Protein AF-A0A1Q3K1U2-F1 (afdb_monomer_lite)

Radius of gyration: 21.24 Å; chains: 1; bounding box: 56×26×61 Å

Foldseek 3Di:
DPDDPPDDPVNVVVVVVLVVVVVVLVCVLVVLPDDDPPPVSVCCVVQPNVLVVLVVVLNVLVVVLVVLVVVLVVCVVVVPADDVVNLVSLLVSLVSLLVSLLSVLVSVQCCCCCVVVVDDPVVCVVDPCSVVSSVCCSVPVCPPSVVVSVVSNVVSVVVVVVSVVVVVVVVVD

Secondary structure (DSSP, 8-state):
--------HHHHHHHHHHHHHHHHHHHHHHHHHS----HHHHHIIIIIHHHHHHHHHHHHHHHHHHHHHHHHHHHHHTTPPP-HHHHHHHHHHHHHHHHHHHHHHHHHHHHIIIIIS---HHHHTTSTTHHHHHHHHHHHS-HHHHHHHHHHHHHHHHHHHHHHHHHHHHH--

Structure (mmCIF, N/CA/C/O backbone):
data_AF-A0A1Q3K1U2-F1
#
_entry.id   AF-A0A1Q3K1U2-F1
#
loop_
_atom_site.group_PDB
_atom_site.id
_atom_site.type_symbol
_atom_site.label_atom_id
_atom_site.label_alt_id
_atom_site.label_comp_id
_atom_site.label_asym_id
_atom_site.label_entity_id
_atom_site.label_seq_id
_atom_site.pdbx_PDB_ins_code
_atom_site.Cartn_x
_atom_site.Cartn_y
_atom_site.Cartn_z
_atom_site.occupancy
_atom_site.B_iso_or_equiv
_atom_site.auth_seq_id
_atom_site.auth_comp_id
_atom_site.auth_asym_id
_atom_site.auth_atom_id
_atom_site.pdbx_PDB_model_num
ATOM 1 N N . MET A 1 1 ? -1.343 10.009 35.462 1.00 34.81 1 MET A N 1
ATOM 2 C CA . MET A 1 1 ? -0.315 8.940 35.444 1.00 34.81 1 MET A CA 1
ATOM 3 C C . MET A 1 1 ? 0.202 8.780 34.011 1.00 34.81 1 MET A C 1
ATOM 5 O O . MET A 1 1 ? -0.581 8.421 33.143 1.00 34.81 1 MET A O 1
ATOM 9 N N . LYS A 1 2 ? 1.463 9.137 33.711 1.00 36.28 2 LYS A N 1
ATOM 10 C CA . LYS A 1 2 ? 2.050 8.969 32.364 1.00 36.28 2 LYS A CA 1
ATOM 11 C C . LYS A 1 2 ? 2.425 7.495 32.176 1.00 36.28 2 LYS A C 1
ATOM 13 O O . LYS A 1 2 ? 3.497 7.079 32.604 1.00 36.28 2 LYS A O 1
ATOM 18 N N . THR A 1 3 ? 1.550 6.702 31.568 1.00 44.88 3 THR A N 1
ATOM 19 C CA . THR A 1 3 ? 1.885 5.349 31.108 1.00 44.88 3 THR A CA 1
ATOM 20 C C . THR A 1 3 ? 2.972 5.463 30.037 1.00 44.88 3 THR A C 1
ATOM 22 O O . THR A 1 3 ? 2.720 5.894 28.913 1.00 44.88 3 THR A O 1
ATOM 25 N N . LYS A 1 4 ? 4.225 5.155 30.406 1.00 50.88 4 LYS A N 1
ATOM 26 C CA . LYS A 1 4 ? 5.322 5.019 29.440 1.00 50.88 4 LYS A CA 1
ATOM 27 C C . LYS A 1 4 ? 4.964 3.859 28.513 1.00 50.88 4 LYS A C 1
ATOM 29 O O . LYS A 1 4 ? 4.711 2.750 28.976 1.00 50.88 4 LYS A O 1
ATOM 34 N N . LEU A 1 5 ? 4.899 4.153 27.221 1.00 49.34 5 LEU A N 1
ATOM 35 C CA . LEU A 1 5 ? 4.560 3.221 26.155 1.00 49.34 5 LEU A CA 1
ATOM 36 C C . LEU A 1 5 ? 5.639 2.121 26.118 1.00 49.34 5 LEU A C 1
ATOM 38 O O . LEU A 1 5 ? 6.720 2.335 25.579 1.00 49.34 5 LEU A O 1
ATOM 42 N N . LYS A 1 6 ? 5.393 0.978 26.772 1.00 52.03 6 LYS A N 1
ATOM 43 C CA . LYS A 1 6 ? 6.269 -0.198 26.689 1.00 52.03 6 LYS A CA 1
ATOM 44 C C . LYS A 1 6 ? 5.951 -0.914 25.379 1.00 52.03 6 LYS A C 1
ATOM 46 O O . LYS A 1 6 ? 5.002 -1.688 25.310 1.00 52.03 6 LYS A O 1
ATOM 51 N N . LEU A 1 7 ? 6.706 -0.594 24.331 1.00 57.38 7 LEU A N 1
ATOM 52 C CA . LEU A 1 7 ? 6.675 -1.358 23.085 1.00 57.38 7 LEU A CA 1
ATOM 53 C C . LEU A 1 7 ? 7.166 -2.780 23.359 1.00 57.38 7 LEU A C 1
ATOM 55 O O . LEU A 1 7 ? 8.179 -2.972 24.032 1.00 57.38 7 LEU A O 1
ATOM 59 N N . HIS A 1 8 ? 6.440 -3.769 22.844 1.00 68.75 8 HIS A N 1
ATOM 60 C CA . HIS A 1 8 ? 6.867 -5.160 22.908 1.00 68.75 8 HIS A CA 1
ATOM 61 C C . HIS A 1 8 ? 8.145 -5.335 22.060 1.00 68.75 8 HIS A C 1
ATOM 63 O O . HIS A 1 8 ? 8.235 -4.714 20.994 1.00 68.75 8 HIS A O 1
ATOM 69 N N . PRO A 1 9 ? 9.115 -6.175 22.468 1.00 67.06 9 PRO A N 1
ATOM 70 C CA . PRO A 1 9 ? 10.370 -6.377 21.734 1.00 67.06 9 PRO A CA 1
ATOM 71 C C . PRO A 1 9 ? 10.170 -6.672 20.240 1.00 67.06 9 PRO A C 1
ATOM 73 O O . PRO A 1 9 ? 10.845 -6.092 19.395 1.00 67.06 9 PRO A O 1
ATOM 76 N N . ASN A 1 10 ? 9.164 -7.484 19.904 1.00 57.41 10 ASN A N 1
ATOM 77 C CA . ASN A 1 10 ? 8.825 -7.826 18.516 1.00 57.41 10 ASN A CA 1
ATOM 78 C C . ASN A 1 10 ? 8.392 -6.606 17.687 1.00 57.41 10 ASN A C 1
ATOM 80 O O . ASN A 1 10 ? 8.715 -6.514 16.507 1.00 57.41 10 ASN A O 1
ATOM 84 N N . THR A 1 11 ? 7.688 -5.648 18.297 1.00 63.06 11 THR A N 1
ATOM 85 C CA . THR A 1 11 ? 7.270 -4.413 17.622 1.00 63.06 11 THR A CA 1
ATOM 86 C C . THR A 1 11 ? 8.465 -3.510 17.344 1.00 63.06 11 THR A C 1
ATOM 88 O O . THR A 1 11 ? 8.528 -2.902 16.282 1.00 63.06 11 THR A O 1
ATOM 91 N N . ILE A 1 12 ? 9.428 -3.452 18.270 1.00 64.69 12 ILE A N 1
ATOM 92 C CA . ILE A 1 12 ? 10.683 -2.706 18.096 1.00 64.69 12 ILE A CA 1
ATOM 93 C C . ILE A 1 12 ? 11.507 -3.330 16.968 1.00 64.69 12 ILE A C 1
ATOM 95 O O . ILE A 1 12 ? 11.994 -2.617 16.098 1.00 64.69 12 ILE A O 1
ATOM 99 N N . LEU A 1 13 ? 11.606 -4.658 16.946 1.00 58.75 13 LEU A N 1
ATOM 100 C CA . LEU A 1 13 ? 12.374 -5.391 15.945 1.00 58.75 13 LEU A CA 1
ATOM 101 C C . LEU A 1 13 ? 11.786 -5.213 14.537 1.00 58.75 13 LEU A C 1
ATOM 103 O O . LEU A 1 13 ? 12.526 -4.919 13.601 1.00 58.75 13 LEU A O 1
ATOM 107 N N . ALA A 1 14 ? 10.457 -5.271 14.401 1.00 60.53 14 ALA A N 1
ATOM 108 C CA . ALA A 1 14 ? 9.770 -4.965 13.145 1.00 60.53 14 ALA A CA 1
ATOM 109 C C . ALA A 1 14 ? 10.016 -3.515 12.683 1.00 60.53 14 ALA A C 1
ATOM 111 O O . ALA A 1 14 ? 10.274 -3.276 11.505 1.00 60.53 14 ALA A O 1
ATOM 112 N N . LEU A 1 15 ? 9.996 -2.550 13.610 1.00 63.41 15 LEU A N 1
ATOM 113 C CA . LEU A 1 15 ? 10.285 -1.139 13.324 1.00 63.41 15 LEU A CA 1
ATOM 114 C C . LEU A 1 15 ? 11.731 -0.926 12.861 1.00 63.41 15 LEU A C 1
ATOM 116 O O . LEU A 1 15 ? 11.962 -0.170 11.921 1.00 63.41 15 LEU A O 1
ATOM 120 N N . CYS A 1 16 ? 12.691 -1.614 13.482 1.00 63.06 16 CYS A N 1
ATOM 121 C CA . CYS A 1 16 ? 14.096 -1.565 13.088 1.00 63.06 16 CYS A CA 1
ATOM 122 C C . CYS A 1 16 ? 14.315 -2.155 11.691 1.00 63.06 16 CYS A C 1
ATOM 124 O O . CYS A 1 16 ? 14.970 -1.524 10.868 1.00 63.06 16 CYS A O 1
ATOM 126 N N . VAL A 1 17 ? 13.739 -3.325 11.395 1.00 63.72 17 VAL A N 1
ATOM 127 C CA . VAL A 1 17 ? 13.867 -3.965 10.073 1.00 63.72 17 VAL A CA 1
ATOM 128 C C . VAL A 1 17 ? 13.262 -3.082 8.980 1.00 63.72 17 VAL A C 1
ATOM 130 O O . VAL A 1 17 ? 13.905 -2.839 7.959 1.00 63.72 17 VAL A O 1
ATOM 133 N N . LEU A 1 18 ? 12.066 -2.533 9.217 1.00 61.41 18 LEU A N 1
ATOM 134 C CA . LEU A 1 18 ? 11.425 -1.597 8.291 1.00 61.41 18 LEU A CA 1
ATOM 135 C C . LEU A 1 18 ? 12.250 -0.316 8.113 1.00 61.41 18 LEU A C 1
ATOM 137 O O . LEU A 1 18 ? 12.414 0.148 6.989 1.00 61.41 18 LEU A O 1
ATOM 141 N N . GLY A 1 19 ? 12.809 0.231 9.196 1.00 64.69 19 GLY A N 1
ATOM 142 C CA . GLY A 1 19 ? 13.660 1.421 9.153 1.00 64.69 19 GLY A CA 1
ATOM 143 C C . GLY A 1 19 ? 14.953 1.212 8.360 1.00 64.69 19 GLY A C 1
ATOM 144 O O . GLY A 1 19 ? 15.334 2.072 7.569 1.00 64.69 19 GLY A O 1
ATOM 145 N N . VAL A 1 20 ? 15.604 0.056 8.513 1.00 66.56 20 VAL A N 1
ATOM 146 C CA . VAL A 1 20 ? 16.820 -0.290 7.758 1.00 66.56 20 VAL A CA 1
ATOM 147 C C . VAL A 1 20 ? 16.506 -0.491 6.275 1.00 66.56 20 VAL A C 1
ATOM 149 O O . VAL A 1 20 ? 17.185 0.093 5.434 1.00 66.56 20 VAL A O 1
ATOM 152 N N . ALA A 1 21 ? 15.451 -1.239 5.938 1.00 59.31 21 ALA A N 1
ATOM 153 C CA . ALA A 1 21 ? 15.029 -1.430 4.547 1.00 59.31 21 ALA A CA 1
ATOM 154 C C . ALA A 1 21 ? 14.722 -0.091 3.850 1.00 59.31 21 ALA A C 1
ATOM 156 O O . ALA A 1 21 ? 15.023 0.107 2.672 1.00 59.31 21 ALA A O 1
ATOM 157 N N . LEU A 1 22 ? 14.159 0.855 4.598 1.00 59.88 22 LEU A N 1
ATOM 158 C CA . LEU A 1 22 ? 13.850 2.191 4.117 1.00 59.88 22 LEU A CA 1
ATOM 159 C C . LEU A 1 22 ? 15.101 3.033 3.850 1.00 59.88 22 LEU A C 1
ATOM 161 O O . LEU A 1 22 ? 15.208 3.647 2.791 1.00 59.88 22 LEU A O 1
ATOM 165 N N . LEU A 1 23 ? 16.056 3.035 4.783 1.00 65.81 23 LEU A N 1
ATOM 166 C CA . LEU A 1 23 ? 17.330 3.735 4.612 1.00 65.81 23 LEU A CA 1
ATOM 167 C C . LEU A 1 23 ? 18.111 3.189 3.416 1.00 65.81 23 LEU A C 1
ATOM 169 O O . LEU A 1 23 ? 18.620 3.975 2.624 1.00 65.81 23 LEU A O 1
ATOM 173 N N . VAL A 1 24 ? 18.148 1.867 3.238 1.00 65.12 24 VAL A N 1
ATOM 174 C CA . VAL A 1 24 ? 18.807 1.231 2.086 1.00 65.12 24 VAL A CA 1
ATOM 175 C C . VAL A 1 24 ? 18.172 1.686 0.769 1.00 65.12 24 VAL A C 1
ATOM 177 O O . VAL A 1 24 ? 18.893 2.076 -0.147 1.00 65.12 24 VAL A O 1
ATOM 180 N N . ASN A 1 25 ? 16.839 1.720 0.686 1.00 65.19 25 ASN A N 1
ATOM 181 C CA . ASN A 1 25 ? 16.138 2.185 -0.514 1.00 65.19 25 ASN A CA 1
ATOM 182 C C . ASN A 1 25 ? 16.370 3.678 -0.801 1.00 65.19 25 ASN A C 1
ATOM 184 O O . ASN A 1 25 ? 16.584 4.055 -1.953 1.00 65.19 25 ASN A O 1
ATOM 188 N N . ILE A 1 26 ? 16.380 4.530 0.230 1.00 65.62 26 ILE A N 1
ATOM 189 C CA . ILE A 1 26 ? 16.663 5.967 0.080 1.00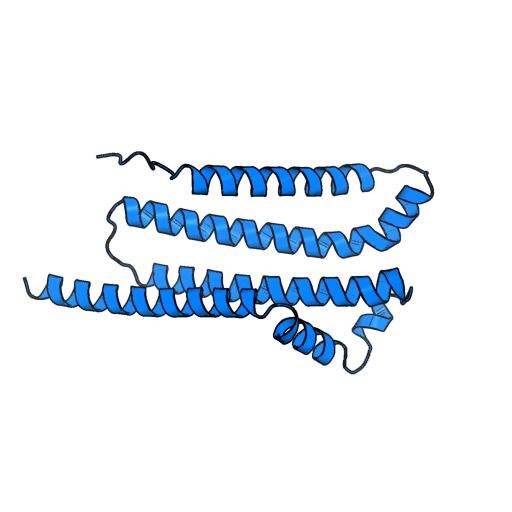 65.62 26 ILE A CA 1
ATOM 190 C C . ILE A 1 26 ? 18.107 6.192 -0.374 1.00 65.62 26 ILE A C 1
ATOM 192 O O . ILE A 1 26 ? 18.341 6.962 -1.303 1.00 65.62 26 ILE A O 1
ATOM 196 N N . VAL A 1 27 ? 19.076 5.509 0.239 1.00 64.19 27 VAL A N 1
ATOM 197 C CA . VAL A 1 27 ? 20.494 5.619 -0.130 1.00 64.19 27 VAL A CA 1
ATOM 198 C C . VAL A 1 27 ? 20.714 5.137 -1.561 1.00 64.19 27 VAL A C 1
ATOM 200 O O . VAL A 1 27 ? 21.345 5.847 -2.337 1.00 64.19 27 VAL A O 1
ATOM 203 N N . ALA A 1 28 ? 20.140 3.995 -1.950 1.00 61.50 28 ALA A N 1
ATOM 204 C CA . ALA A 1 28 ? 20.227 3.494 -3.321 1.00 61.50 28 ALA A CA 1
ATOM 205 C C . ALA A 1 28 ? 19.646 4.493 -4.333 1.00 61.50 28 ALA A C 1
ATOM 207 O O . ALA A 1 28 ? 20.245 4.763 -5.372 1.00 61.50 28 ALA A O 1
ATOM 208 N N . ALA A 1 29 ? 18.502 5.097 -4.020 1.00 62.12 29 ALA A N 1
ATOM 209 C CA . ALA A 1 29 ? 17.899 6.101 -4.878 1.00 62.12 29 ALA A CA 1
ATOM 210 C C . ALA A 1 29 ? 18.734 7.387 -4.979 1.00 62.12 29 ALA A C 1
ATOM 212 O O . ALA A 1 29 ? 18.909 7.891 -6.084 1.00 62.12 29 ALA A O 1
ATOM 213 N N . ILE A 1 30 ? 19.277 7.897 -3.866 1.00 62.62 30 ILE A N 1
ATOM 214 C CA . ILE A 1 30 ? 20.105 9.112 -3.852 1.00 62.62 30 ILE A CA 1
ATOM 215 C C . ILE A 1 30 ? 21.411 8.877 -4.615 1.00 62.62 30 ILE A C 1
ATOM 217 O O . ILE A 1 30 ? 21.706 9.632 -5.541 1.00 62.62 30 ILE A O 1
ATOM 221 N N . VAL A 1 31 ? 22.147 7.810 -4.287 1.00 60.47 31 VAL A N 1
ATOM 222 C CA . VAL A 1 31 ? 23.445 7.475 -4.900 1.00 60.47 31 VAL A CA 1
ATOM 223 C C . VAL A 1 31 ? 23.311 7.292 -6.410 1.00 60.47 31 VAL A C 1
ATOM 225 O O . VAL A 1 31 ? 24.126 7.805 -7.175 1.00 60.47 31 VAL A O 1
ATOM 228 N N . ASN A 1 32 ? 22.239 6.642 -6.857 1.00 57.56 32 ASN A N 1
ATOM 229 C CA . ASN A 1 32 ? 22.005 6.434 -8.281 1.00 57.56 32 ASN A CA 1
ATOM 230 C C . ASN A 1 32 ? 21.331 7.638 -8.978 1.00 57.56 32 ASN A C 1
ATOM 232 O O . ASN A 1 32 ? 21.209 7.656 -10.203 1.00 57.56 32 ASN A O 1
ATOM 236 N N . SER A 1 33 ? 20.880 8.648 -8.223 1.00 53.09 33 SER A N 1
ATOM 237 C CA . SER A 1 33 ? 20.340 9.901 -8.769 1.00 53.09 33 SER A CA 1
ATOM 238 C C . SER A 1 33 ? 21.410 10.968 -8.990 1.00 53.09 33 SER A C 1
ATOM 240 O O . SER A 1 33 ? 21.174 11.876 -9.783 1.00 53.09 33 SER A O 1
ATOM 242 N N . THR A 1 34 ? 22.577 10.881 -8.347 1.00 54.72 34 THR A N 1
ATOM 243 C CA . THR A 1 34 ? 23.685 11.833 -8.530 1.00 54.72 34 THR A CA 1
ATOM 244 C C . THR A 1 34 ? 24.380 11.664 -9.888 1.00 54.72 34 THR A C 1
ATOM 246 O O . THR A 1 34 ? 24.551 10.553 -10.384 1.00 54.72 34 THR A O 1
ATOM 249 N N . SER A 1 35 ? 24.726 12.788 -10.525 1.00 50.12 35 SER A N 1
ATOM 250 C CA . SER A 1 35 ? 25.244 12.895 -11.897 1.00 50.12 35 SER A CA 1
ATOM 251 C C . SER A 1 35 ? 26.630 12.269 -12.049 1.00 50.12 35 SER A C 1
ATOM 253 O O . SER A 1 35 ? 27.650 12.936 -11.896 1.00 50.12 35 SER A O 1
ATOM 255 N N . SER A 1 36 ? 26.663 10.984 -12.359 1.00 52.06 36 SER A N 1
ATOM 256 C CA . SER A 1 36 ? 27.846 10.315 -12.883 1.00 52.06 36 SER A CA 1
ATOM 257 C C . SER A 1 36 ? 27.642 10.070 -14.377 1.00 52.06 36 SER A C 1
ATOM 259 O O . SER A 1 36 ? 26.575 9.610 -14.778 1.00 52.06 36 SER A O 1
ATOM 261 N N . GLU A 1 37 ? 28.655 10.376 -15.191 1.00 54.44 37 GLU A N 1
ATOM 262 C CA . GLU A 1 37 ? 28.678 10.121 -16.645 1.00 54.44 37 GLU A CA 1
ATOM 263 C C . GLU A 1 37 ? 28.818 8.627 -16.992 1.00 54.44 37 GLU A C 1
ATOM 265 O O . GLU A 1 37 ? 28.878 8.248 -18.160 1.00 54.44 37 GLU A O 1
ATOM 270 N N . ASN A 1 38 ? 28.866 7.756 -15.982 1.00 61.88 38 ASN A N 1
ATOM 271 C CA . ASN A 1 38 ? 28.927 6.319 -16.178 1.00 61.88 38 ASN A CA 1
ATOM 272 C C . ASN A 1 38 ? 27.648 5.825 -16.874 1.00 61.88 38 ASN A C 1
ATOM 274 O O . ASN A 1 38 ? 26.542 6.025 -16.374 1.00 61.88 38 ASN A O 1
ATOM 278 N N . THR A 1 39 ? 27.802 5.121 -17.995 1.00 59.12 39 THR A N 1
ATOM 279 C CA . THR A 1 39 ? 26.722 4.584 -18.840 1.00 59.12 39 THR A CA 1
ATOM 280 C C . THR A 1 39 ? 25.715 3.741 -18.051 1.00 59.12 39 THR A C 1
ATOM 282 O O . THR A 1 39 ? 24.519 3.765 -18.343 1.00 59.12 39 THR A O 1
ATOM 285 N N . ALA A 1 40 ? 26.168 3.049 -16.999 1.00 57.28 40 ALA A N 1
ATOM 286 C CA . ALA A 1 40 ? 25.296 2.315 -16.080 1.00 57.28 40 ALA A CA 1
ATOM 287 C C . ALA A 1 40 ? 24.356 3.235 -15.272 1.00 57.28 40 ALA A C 1
ATOM 289 O O . ALA A 1 40 ? 23.203 2.884 -15.021 1.00 57.28 40 ALA A O 1
ATOM 290 N N . ILE A 1 41 ? 24.822 4.427 -14.895 1.00 57.38 41 ILE A N 1
ATOM 291 C CA . ILE A 1 41 ? 24.071 5.416 -14.108 1.00 57.38 41 ILE A CA 1
ATOM 292 C C . ILE A 1 41 ? 23.119 6.211 -15.009 1.00 57.38 41 ILE A C 1
ATOM 294 O O . ILE A 1 41 ? 21.997 6.516 -14.602 1.00 57.38 41 ILE A O 1
ATOM 298 N N . THR A 1 42 ? 23.495 6.462 -16.264 1.00 57.19 42 THR A N 1
ATOM 299 C CA . THR A 1 42 ? 22.614 7.069 -17.273 1.00 57.19 42 THR A CA 1
ATOM 300 C C . THR A 1 42 ? 21.440 6.150 -17.626 1.00 57.19 42 THR A C 1
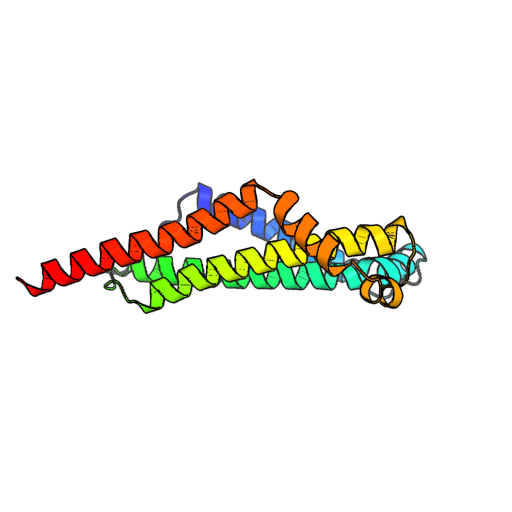ATOM 302 O O . THR A 1 42 ? 20.291 6.595 -17.593 1.00 57.19 42 THR A O 1
ATOM 305 N N . ASN A 1 43 ? 21.703 4.855 -17.849 1.00 60.66 43 ASN A N 1
ATOM 306 C CA . ASN A 1 43 ? 20.658 3.849 -18.070 1.00 60.66 43 ASN A CA 1
ATOM 307 C C . ASN A 1 43 ? 19.767 3.682 -16.831 1.00 60.66 43 ASN A C 1
ATOM 309 O O . ASN A 1 43 ? 18.546 3.668 -16.937 1.00 60.66 43 ASN A O 1
ATOM 313 N N . TYR A 1 44 ? 20.337 3.659 -15.624 1.00 60.81 44 TYR A N 1
ATOM 314 C CA . TYR A 1 44 ? 19.531 3.642 -14.402 1.00 60.81 44 TYR A CA 1
ATOM 315 C C . TYR A 1 44 ? 18.609 4.872 -14.284 1.00 60.81 44 TYR A C 1
ATOM 317 O O . TYR A 1 44 ? 17.425 4.739 -13.961 1.00 60.81 44 TYR A O 1
ATOM 325 N N . ARG A 1 45 ? 19.125 6.077 -14.568 1.00 60.75 45 ARG A N 1
ATOM 326 C CA . ARG A 1 45 ? 18.363 7.336 -14.502 1.00 60.75 45 ARG A CA 1
ATOM 327 C C . ARG A 1 45 ? 17.199 7.382 -15.493 1.00 60.75 45 ARG A C 1
ATOM 329 O O . ARG A 1 45 ? 16.155 7.927 -15.156 1.00 60.75 45 ARG A O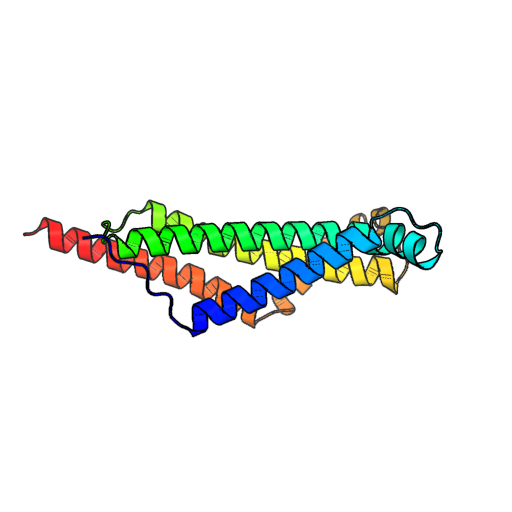 1
ATOM 336 N N . GLN A 1 46 ? 17.360 6.823 -16.689 1.00 60.94 46 GLN A N 1
ATOM 337 C CA . GLN A 1 46 ? 16.323 6.848 -17.725 1.00 60.94 46 GLN A CA 1
ATOM 338 C C . GLN A 1 46 ? 15.327 5.684 -17.600 1.00 60.94 46 GLN A C 1
ATOM 340 O O . GLN A 1 46 ? 14.140 5.859 -17.884 1.00 60.94 46 GLN A O 1
ATOM 345 N N . THR A 1 47 ? 15.770 4.515 -17.127 1.00 62.00 47 THR A N 1
ATOM 346 C CA . THR A 1 47 ? 14.947 3.294 -17.133 1.00 62.00 47 THR A CA 1
ATOM 347 C C . THR A 1 47 ? 14.370 2.932 -15.757 1.00 62.00 47 THR A C 1
ATOM 349 O O . THR A 1 47 ? 13.253 2.434 -15.658 1.00 62.00 47 THR A O 1
ATOM 352 N N . VAL A 1 48 ? 15.088 3.192 -14.662 1.00 63.62 48 VAL A N 1
ATOM 353 C CA . VAL A 1 48 ? 14.714 2.697 -13.318 1.00 63.62 48 VAL A CA 1
ATOM 354 C C . VAL A 1 48 ? 14.186 3.815 -12.416 1.00 63.62 48 VAL A C 1
ATOM 356 O O . VAL A 1 48 ? 13.260 3.610 -11.631 1.00 63.62 48 VAL A O 1
ATOM 359 N N . LEU A 1 49 ? 14.728 5.025 -12.549 1.00 64.69 49 LEU A N 1
ATOM 360 C CA . LEU A 1 49 ? 14.376 6.172 -11.708 1.00 64.69 49 LEU A CA 1
ATOM 361 C C . LEU A 1 49 ? 12.890 6.590 -11.790 1.00 64.69 49 LEU A C 1
ATOM 363 O O . LEU A 1 49 ? 12.311 6.834 -10.730 1.00 64.69 49 LEU A O 1
ATOM 367 N N . PRO A 1 50 ? 12.224 6.598 -12.966 1.00 64.31 50 PRO A N 1
ATOM 368 C CA . PRO A 1 50 ? 10.792 6.904 -13.052 1.00 64.31 50 PRO A CA 1
ATOM 369 C C . PRO A 1 50 ? 9.918 5.889 -12.301 1.00 64.31 50 PRO A C 1
ATOM 371 O O . PRO A 1 50 ? 8.922 6.257 -11.682 1.00 64.31 50 PRO A O 1
ATOM 374 N N . LEU A 1 51 ? 10.316 4.614 -12.306 1.00 64.38 51 LEU A N 1
ATOM 375 C CA . LEU A 1 51 ? 9.604 3.535 -11.618 1.00 64.38 51 LEU A CA 1
ATOM 376 C C . LEU A 1 51 ? 9.824 3.588 -10.101 1.00 64.38 51 LEU A C 1
ATOM 378 O O . LEU A 1 51 ? 8.895 3.341 -9.333 1.00 64.38 51 LEU A O 1
ATOM 382 N N . ASN A 1 52 ? 11.009 4.015 -9.659 1.00 68.69 52 ASN A N 1
ATOM 383 C CA . ASN A 1 52 ? 11.295 4.215 -8.239 1.00 68.69 52 ASN A CA 1
ATOM 384 C C . ASN A 1 52 ? 10.458 5.341 -7.610 1.00 68.69 52 ASN A C 1
ATOM 386 O O . ASN A 1 52 ? 10.231 5.306 -6.403 1.00 68.69 52 ASN A O 1
ATOM 390 N N . ILE A 1 53 ? 9.950 6.314 -8.381 1.00 70.50 53 ILE A N 1
ATOM 391 C CA . ILE A 1 53 ? 9.029 7.344 -7.857 1.00 70.50 53 ILE A CA 1
ATOM 392 C C . ILE A 1 53 ? 7.758 6.692 -7.296 1.00 70.50 53 ILE A C 1
ATOM 394 O O . ILE A 1 53 ? 7.301 7.070 -6.218 1.00 70.50 53 ILE A O 1
ATOM 398 N N . LEU A 1 54 ? 7.212 5.677 -7.974 1.00 70.56 54 LEU A N 1
ATOM 399 C CA . LEU A 1 54 ? 6.052 4.934 -7.471 1.00 70.56 54 LEU A CA 1
ATOM 400 C C . LEU A 1 54 ? 6.387 4.184 -6.177 1.00 70.56 54 LEU A C 1
ATOM 402 O O . LEU A 1 54 ? 5.565 4.137 -5.260 1.00 70.56 54 LEU A O 1
ATOM 406 N N . ASP A 1 55 ? 7.605 3.655 -6.061 1.00 70.25 55 ASP A N 1
ATOM 407 C CA . ASP A 1 55 ? 8.070 3.010 -4.832 1.00 70.25 55 ASP A CA 1
ATOM 408 C C . ASP A 1 55 ? 8.240 4.017 -3.683 1.00 70.25 55 ASP A C 1
ATOM 410 O O . ASP A 1 55 ? 7.830 3.735 -2.557 1.00 70.25 55 ASP A O 1
ATOM 414 N N . PHE A 1 56 ? 8.718 5.233 -3.961 1.00 72.75 56 PHE A N 1
ATOM 415 C CA . PHE A 1 56 ? 8.742 6.328 -2.987 1.00 72.75 56 PHE A CA 1
ATOM 416 C C . PHE A 1 56 ? 7.344 6.731 -2.512 1.00 72.75 56 PHE A C 1
ATOM 418 O O . PHE A 1 56 ? 7.135 6.932 -1.314 1.00 72.75 56 PHE A O 1
ATOM 425 N N . VAL A 1 57 ? 6.372 6.812 -3.424 1.00 76.38 57 VAL A N 1
ATOM 426 C CA . VAL A 1 57 ? 4.974 7.095 -3.071 1.00 76.38 57 VAL A CA 1
ATOM 427 C C . VAL A 1 57 ? 4.411 5.982 -2.183 1.00 76.38 57 VAL A C 1
ATOM 429 O O . VAL A 1 57 ? 3.816 6.284 -1.146 1.00 76.38 57 VAL A O 1
ATOM 432 N N . LYS A 1 58 ? 4.656 4.703 -2.512 1.00 78.44 58 LYS A N 1
ATOM 433 C CA . LYS A 1 58 ? 4.265 3.561 -1.661 1.00 78.44 58 LYS A CA 1
ATOM 434 C C . LYS A 1 58 ? 4.865 3.674 -0.261 1.00 78.44 58 LYS A C 1
ATOM 436 O O . LYS A 1 58 ? 4.148 3.537 0.728 1.00 78.44 58 LYS A O 1
ATOM 441 N N . VAL A 1 59 ? 6.156 3.982 -0.165 1.00 76.62 59 VAL A N 1
ATOM 442 C CA . VAL A 1 59 ? 6.845 4.185 1.115 1.00 76.62 59 VAL A CA 1
ATOM 443 C C . VAL A 1 59 ? 6.215 5.328 1.922 1.00 76.62 59 VAL A C 1
ATOM 445 O O . VAL A 1 59 ? 5.961 5.174 3.119 1.00 76.62 59 VAL A O 1
ATOM 448 N N . GLY A 1 60 ? 5.886 6.449 1.276 1.00 74.56 60 GLY A N 1
ATOM 449 C CA . GLY A 1 60 ? 5.183 7.567 1.910 1.00 74.56 60 GLY A CA 1
ATOM 450 C C . GLY A 1 60 ? 3.802 7.177 2.451 1.00 74.56 60 GLY A C 1
ATOM 451 O O . GLY A 1 60 ? 3.450 7.537 3.577 1.00 74.56 60 GLY A O 1
ATOM 452 N N . LEU A 1 61 ? 3.037 6.381 1.696 1.00 81.00 61 LEU A N 1
ATOM 453 C CA . LEU A 1 61 ? 1.743 5.854 2.144 1.00 81.00 61 LEU A CA 1
ATOM 454 C C . LEU A 1 61 ? 1.892 4.915 3.346 1.00 81.00 61 LEU A C 1
ATOM 456 O O . LEU A 1 61 ? 1.105 5.004 4.289 1.00 81.00 61 LEU A O 1
ATOM 460 N N . ILE A 1 62 ? 2.915 4.057 3.359 1.00 81.06 62 ILE A N 1
ATOM 461 C CA . ILE A 1 62 ? 3.206 3.167 4.493 1.00 81.06 62 ILE A CA 1
ATOM 462 C C . ILE A 1 62 ? 3.521 3.977 5.753 1.00 81.06 62 ILE A C 1
ATOM 464 O O . ILE A 1 62 ? 2.982 3.681 6.821 1.00 81.06 62 ILE A O 1
ATOM 468 N N . PHE A 1 63 ? 4.312 5.045 5.640 1.00 80.88 63 PHE A N 1
ATOM 469 C CA . PHE A 1 63 ? 4.559 5.949 6.765 1.00 80.88 63 PHE A CA 1
ATOM 470 C C . PHE A 1 63 ? 3.291 6.626 7.275 1.00 80.88 63 PHE A C 1
ATOM 472 O O . PHE A 1 63 ? 3.086 6.717 8.487 1.00 80.88 63 PHE A O 1
ATOM 479 N N . LEU A 1 64 ? 2.422 7.075 6.369 1.00 79.88 64 LEU A N 1
ATOM 480 C CA . LEU A 1 64 ? 1.140 7.671 6.730 1.00 79.88 64 LEU A CA 1
ATOM 481 C C . LEU A 1 64 ? 0.264 6.671 7.508 1.00 79.88 64 LEU A C 1
ATOM 483 O O . LEU A 1 64 ? -0.311 7.018 8.542 1.00 79.88 64 LEU A O 1
ATOM 487 N N . MET A 1 65 ? 0.202 5.415 7.052 1.00 81.25 65 MET A N 1
ATOM 488 C CA . MET A 1 65 ? -0.511 4.337 7.745 1.00 81.25 65 MET A CA 1
ATOM 489 C C . MET A 1 65 ? 0.090 4.058 9.126 1.00 81.25 65 MET A C 1
ATOM 491 O O . MET A 1 65 ? -0.644 4.010 10.115 1.00 81.25 65 MET A O 1
ATOM 495 N N . ALA A 1 66 ? 1.417 3.950 9.224 1.00 77.88 66 ALA A N 1
ATOM 496 C CA . ALA A 1 66 ? 2.118 3.749 10.490 1.00 77.88 66 ALA A CA 1
ATOM 497 C C . ALA A 1 66 ? 1.853 4.896 11.480 1.00 77.88 66 ALA A C 1
ATOM 499 O O . ALA A 1 66 ? 1.596 4.653 12.662 1.00 77.88 66 ALA A O 1
ATOM 500 N N . TYR A 1 67 ? 1.836 6.141 10.999 1.00 80.00 67 TYR A N 1
ATOM 501 C CA . TYR A 1 67 ? 1.487 7.311 11.801 1.00 80.00 67 TYR A CA 1
ATOM 502 C C . TYR A 1 67 ? 0.049 7.237 12.335 1.00 80.00 67 TYR A C 1
ATOM 504 O O . TYR A 1 67 ? -0.182 7.493 13.522 1.00 80.00 67 TYR A O 1
ATOM 512 N N . PHE A 1 68 ? -0.922 6.844 11.501 1.00 78.81 68 PHE A N 1
ATOM 513 C CA . PHE A 1 68 ? -2.305 6.667 11.950 1.00 78.81 68 PHE A CA 1
ATOM 514 C C . PHE A 1 68 ? -2.437 5.564 13.002 1.00 78.81 68 PHE A C 1
ATOM 516 O O . PHE A 1 68 ? -3.069 5.794 14.035 1.00 78.81 68 PHE A O 1
ATOM 523 N N . ILE A 1 69 ? -1.791 4.412 12.796 1.00 81.06 69 ILE A N 1
ATOM 524 C CA . ILE A 1 69 ? -1.773 3.309 13.769 1.00 81.06 69 ILE A CA 1
ATOM 525 C C . ILE A 1 69 ? -1.177 3.783 15.097 1.00 81.06 69 ILE A C 1
ATOM 527 O O . ILE A 1 69 ? -1.780 3.598 16.156 1.00 81.06 69 ILE A O 1
ATOM 531 N N . PHE A 1 70 ? -0.029 4.461 15.056 1.00 78.50 70 PHE A N 1
ATOM 532 C CA . PHE A 1 70 ? 0.625 4.976 16.256 1.00 78.50 70 PHE A CA 1
ATOM 533 C C . PHE A 1 70 ? -0.248 5.995 17.002 1.00 78.50 70 PHE A C 1
ATOM 535 O O . PHE A 1 70 ? -0.337 5.968 18.233 1.00 78.50 70 PHE A O 1
ATOM 542 N N . SER A 1 71 ? -0.939 6.869 16.265 1.00 77.62 71 SER A N 1
ATOM 543 C CA . SER A 1 71 ? -1.892 7.832 16.825 1.00 77.62 71 SER A CA 1
ATOM 544 C C . SER A 1 71 ? -3.052 7.135 17.544 1.00 77.62 71 SER A C 1
ATOM 546 O O . SER A 1 71 ? -3.395 7.524 18.662 1.00 77.62 71 SER A O 1
ATOM 548 N N . ILE A 1 72 ? -3.609 6.069 16.959 1.00 76.81 72 ILE A N 1
ATOM 549 C CA . ILE A 1 72 ? -4.680 5.269 17.573 1.00 76.81 72 ILE A CA 1
ATOM 550 C C . ILE A 1 72 ? -4.171 4.580 18.847 1.00 76.81 72 ILE A C 1
ATOM 552 O O . ILE A 1 72 ? -4.769 4.754 19.909 1.00 76.81 72 ILE A O 1
ATOM 556 N N . ILE A 1 73 ? -3.029 3.884 18.789 1.00 79.19 73 ILE A N 1
ATOM 557 C CA . ILE A 1 73 ? -2.434 3.188 19.947 1.00 79.19 73 ILE A CA 1
ATOM 558 C C . ILE A 1 73 ? -2.183 4.160 21.106 1.00 79.19 73 ILE A C 1
ATOM 560 O O . ILE A 1 73 ? -2.532 3.878 22.254 1.00 79.19 73 ILE A O 1
ATOM 564 N N . LYS A 1 74 ? -1.610 5.335 20.821 1.00 77.44 74 LYS A N 1
ATOM 565 C CA . LYS A 1 74 ? -1.316 6.350 21.840 1.00 77.44 74 LYS A CA 1
ATOM 566 C C . LYS A 1 74 ? -2.578 6.835 22.557 1.00 77.44 74 LYS A C 1
ATOM 568 O O . LYS A 1 74 ? -2.524 7.083 23.761 1.00 77.44 74 LYS A O 1
ATOM 573 N N . LYS A 1 75 ? -3.694 6.976 21.839 1.00 73.31 75 LYS A N 1
ATOM 574 C CA . LYS A 1 75 ? -4.981 7.410 22.404 1.00 73.31 75 LYS A CA 1
ATOM 575 C C . LYS A 1 75 ? -5.654 6.302 23.214 1.00 73.31 75 LYS A C 1
ATOM 577 O O . LYS A 1 75 ? -6.108 6.559 24.327 1.00 73.31 75 LYS A O 1
ATOM 582 N N . VAL A 1 76 ? -5.597 5.056 22.737 1.00 71.38 76 VAL A N 1
ATOM 583 C CA . VAL A 1 76 ? -6.052 3.874 23.495 1.00 71.38 76 VAL A CA 1
ATOM 584 C C . VAL A 1 76 ? -5.292 3.745 24.821 1.00 71.38 76 VAL A C 1
ATOM 586 O O . VAL A 1 76 ? -5.900 3.570 25.875 1.00 71.38 76 VAL A O 1
ATOM 589 N N . LEU A 1 77 ? -3.968 3.930 24.815 1.00 71.81 77 LEU A N 1
ATOM 590 C CA . LEU A 1 77 ? -3.138 3.876 26.029 1.00 71.81 77 LEU A CA 1
ATOM 591 C C . LEU A 1 77 ? -3.421 4.999 27.037 1.00 71.81 77 LEU A C 1
ATOM 593 O O . LEU A 1 77 ? -3.098 4.859 28.219 1.00 71.81 77 LEU A O 1
ATOM 597 N N . ARG A 1 78 ? -4.027 6.104 26.593 1.00 75.62 78 ARG A N 1
ATOM 598 C CA . ARG A 1 78 ? -4.505 7.191 27.459 1.00 75.62 78 ARG A CA 1
ATOM 599 C C . ARG A 1 78 ? -5.891 6.920 28.049 1.00 75.62 78 ARG A C 1
ATOM 601 O O . ARG A 1 78 ? -6.387 7.766 28.786 1.00 75.62 78 ARG A O 1
ATOM 608 N N . LYS A 1 79 ? -6.482 5.749 27.771 1.00 65.38 79 LYS A N 1
ATOM 609 C CA . LYS A 1 79 ? -7.849 5.363 28.160 1.00 65.38 79 LYS A CA 1
ATOM 610 C C . LYS A 1 79 ? -8.909 6.361 27.677 1.00 65.38 79 LYS A C 1
ATOM 612 O O . LYS A 1 79 ? -9.935 6.535 28.328 1.00 65.38 79 LYS A O 1
ATOM 617 N N . GLU A 1 80 ? -8.664 7.031 26.551 1.00 67.88 80 GLU A N 1
ATOM 618 C CA . GLU A 1 80 ? -9.677 7.892 25.939 1.00 67.88 80 GLU A CA 1
ATOM 619 C C . GLU A 1 80 ? -10.882 7.034 25.518 1.00 67.88 80 GLU A C 1
ATOM 621 O O . GLU A 1 80 ? -10.707 5.930 24.994 1.00 67.88 80 GLU A O 1
ATOM 626 N N . LYS A 1 81 ? -12.106 7.524 25.768 1.00 69.44 81 LYS A N 1
ATOM 627 C CA . LYS A 1 81 ? -13.333 6.828 25.355 1.00 69.44 81 LYS A CA 1
ATOM 628 C C . LYS A 1 81 ? -13.328 6.603 23.842 1.00 69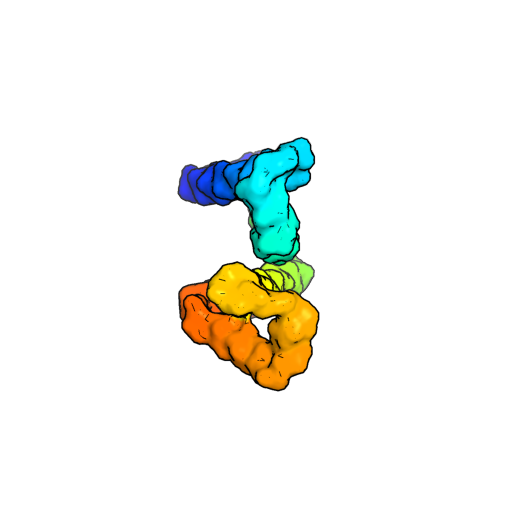.44 81 LYS A C 1
ATOM 630 O O . LYS A 1 81 ? -12.755 7.390 23.080 1.00 69.44 81 LYS A O 1
ATOM 635 N N . TRP A 1 82 ? -13.974 5.521 23.410 1.00 69.94 82 TRP A N 1
ATOM 636 C CA . TRP A 1 82 ? -14.103 5.214 21.991 1.00 69.94 82 TRP A CA 1
ATOM 637 C C . TRP A 1 82 ? -14.796 6.373 21.266 1.00 69.94 82 TRP A C 1
ATOM 639 O O . TRP A 1 82 ? -15.876 6.808 21.659 1.00 69.94 82 TRP A O 1
ATOM 649 N N . ASN A 1 83 ? -14.153 6.883 20.217 1.00 76.12 83 ASN A N 1
ATOM 650 C CA . ASN A 1 83 ? -14.653 7.977 19.397 1.00 76.12 83 ASN A CA 1
ATOM 651 C C . ASN A 1 83 ? -14.917 7.450 17.977 1.00 76.12 83 ASN A C 1
ATOM 653 O O . ASN A 1 83 ? -14.030 6.801 17.416 1.00 76.12 83 ASN A O 1
ATOM 657 N N . PRO A 1 84 ? -16.059 7.768 17.342 1.00 77.44 84 PRO A N 1
ATOM 658 C CA . PRO A 1 84 ? -16.335 7.391 15.950 1.00 77.44 84 PRO A CA 1
ATOM 659 C C . PRO A 1 84 ? -15.261 7.869 14.955 1.00 77.44 84 PRO A C 1
ATOM 661 O O . PRO A 1 84 ? -15.074 7.271 13.900 1.00 77.44 84 PRO A O 1
ATOM 664 N N . LYS A 1 85 ? -14.462 8.888 15.296 1.00 80.12 85 LYS A N 1
ATOM 665 C CA . LYS A 1 85 ? -13.291 9.290 14.499 1.00 80.12 85 LYS A CA 1
ATOM 666 C C . LYS A 1 85 ? -12.229 8.184 14.377 1.00 80.12 85 LYS A C 1
ATOM 668 O O . LYS A 1 85 ? -11.497 8.172 13.390 1.00 80.12 85 LYS A O 1
ATOM 673 N N . TYR A 1 86 ? -12.132 7.256 15.335 1.00 79.44 86 TYR A N 1
ATOM 674 C CA . TYR A 1 86 ? -11.209 6.114 15.260 1.00 79.44 86 TYR A CA 1
ATOM 675 C C . TYR A 1 86 ? -11.643 5.092 14.224 1.00 79.44 86 TYR A C 1
ATOM 677 O O . TYR A 1 86 ? -10.805 4.607 13.472 1.00 79.44 86 TYR A O 1
ATOM 685 N N . TYR A 1 87 ? -12.944 4.837 14.127 1.00 82.31 87 TYR A N 1
ATOM 686 C CA . TYR A 1 87 ? -13.509 3.985 13.090 1.00 82.31 87 TYR A CA 1
ATOM 687 C C . TYR A 1 87 ? -13.126 4.472 11.686 1.00 82.31 87 TYR A C 1
ATOM 689 O O . TYR A 1 87 ? -12.561 3.721 10.888 1.00 82.31 87 TYR A O 1
ATOM 697 N N . VAL A 1 88 ? -13.332 5.767 11.421 1.00 84.50 88 VAL A N 1
ATOM 698 C CA . VAL A 1 88 ? -12.965 6.391 10.140 1.00 84.50 88 VAL A CA 1
ATOM 699 C C . VAL A 1 88 ? -11.457 6.295 9.891 1.00 84.50 88 VAL A C 1
ATOM 701 O O . VAL A 1 88 ? -11.035 6.001 8.774 1.00 84.50 88 VAL A O 1
ATOM 704 N N . ALA A 1 89 ? -10.631 6.499 10.923 1.00 81.38 89 ALA A N 1
ATOM 705 C CA . ALA A 1 89 ? -9.179 6.390 10.804 1.00 81.38 89 ALA A CA 1
ATOM 706 C C . ALA A 1 89 ? -8.714 4.960 10.465 1.00 81.38 89 ALA A C 1
ATOM 708 O O . ALA A 1 89 ? -7.850 4.801 9.604 1.00 81.38 89 ALA A O 1
ATOM 709 N N . ILE A 1 90 ? -9.301 3.927 11.082 1.00 84.12 90 ILE A N 1
ATOM 710 C CA . ILE A 1 90 ? -8.972 2.522 10.790 1.00 84.12 90 ILE A CA 1
ATOM 711 C C . ILE A 1 90 ? -9.431 2.145 9.377 1.00 84.12 90 ILE A C 1
ATOM 713 O O . ILE A 1 90 ? -8.638 1.596 8.613 1.00 84.12 90 ILE A O 1
ATOM 717 N N . LYS A 1 91 ? -10.652 2.519 8.965 1.00 85.12 91 LYS A N 1
ATOM 718 C CA . LYS A 1 91 ? -11.098 2.296 7.577 1.00 85.12 91 LYS A CA 1
ATOM 719 C C . LYS A 1 91 ? -10.208 3.014 6.567 1.00 85.12 91 LYS A C 1
ATOM 721 O O . LYS A 1 91 ? -9.905 2.454 5.520 1.00 85.12 91 LYS A O 1
ATOM 726 N N . ARG A 1 92 ? -9.716 4.216 6.889 1.00 85.62 92 ARG A N 1
ATOM 727 C CA . ARG A 1 92 ? -8.748 4.932 6.046 1.00 85.62 92 ARG A CA 1
ATOM 728 C C . ARG A 1 92 ? -7.441 4.152 5.875 1.00 85.62 92 ARG A C 1
ATOM 730 O O . ARG A 1 92 ? -6.913 4.149 4.771 1.00 85.62 92 ARG A O 1
ATOM 737 N N . ILE A 1 93 ? -6.944 3.467 6.910 1.00 87.19 93 ILE A N 1
ATOM 738 C CA . ILE A 1 93 ? -5.780 2.565 6.792 1.00 87.19 93 ILE A CA 1
ATOM 739 C C . ILE A 1 93 ? -6.088 1.403 5.833 1.00 87.19 93 ILE A C 1
ATOM 741 O O . ILE A 1 93 ? -5.256 1.085 4.986 1.00 87.19 93 ILE A O 1
ATOM 745 N N . GLY A 1 94 ? -7.289 0.820 5.906 1.00 84.75 94 GLY A N 1
ATOM 746 C CA . GLY A 1 94 ? -7.737 -0.212 4.961 1.00 84.75 94 GLY A CA 1
ATOM 747 C C . GLY A 1 94 ? -7.746 0.279 3.508 1.00 84.75 94 GLY A C 1
ATOM 748 O O . GLY A 1 94 ? -7.165 -0.359 2.634 1.00 84.75 94 GLY A O 1
ATOM 749 N N . TRP A 1 95 ? -8.305 1.466 3.253 1.00 88.31 95 TRP A N 1
ATOM 750 C CA . TRP A 1 95 ? -8.297 2.088 1.921 1.00 88.31 95 TRP A CA 1
ATOM 751 C C . TRP A 1 95 ? -6.889 2.420 1.413 1.00 88.31 95 TRP A C 1
ATOM 753 O O . TRP A 1 95 ? -6.586 2.195 0.244 1.00 88.31 95 TRP A O 1
ATOM 763 N N . LEU A 1 96 ? -6.009 2.917 2.285 1.00 86.81 96 LEU A N 1
ATOM 764 C CA . LEU A 1 96 ? -4.604 3.160 1.944 1.00 86.81 96 LEU A CA 1
ATOM 765 C C . LEU A 1 96 ? -3.871 1.855 1.610 1.00 86.81 96 LEU A C 1
ATOM 767 O O . LEU A 1 96 ? -3.037 1.842 0.712 1.00 86.81 96 LEU A O 1
ATOM 771 N N . SER A 1 97 ? -4.217 0.757 2.281 1.00 85.69 97 SER A N 1
ATOM 772 C CA . SER A 1 97 ? -3.651 -0.563 1.995 1.00 85.69 97 SER A CA 1
ATOM 773 C C . SER A 1 97 ? -4.080 -1.067 0.612 1.00 85.69 97 SER A C 1
ATOM 775 O O . SER A 1 97 ? -3.233 -1.538 -0.141 1.00 85.69 97 SER A O 1
ATOM 777 N N . ILE A 1 98 ? -5.352 -0.879 0.224 1.00 87.12 98 ILE A N 1
ATOM 778 C CA . ILE A 1 98 ? -5.827 -1.160 -1.148 1.00 87.12 98 ILE A CA 1
ATOM 779 C C . ILE A 1 98 ? -5.032 -0.337 -2.169 1.00 87.12 98 ILE A C 1
ATOM 781 O O . ILE A 1 98 ? -4.563 -0.876 -3.171 1.00 87.12 98 ILE A O 1
ATOM 785 N N . LEU A 1 99 ? -4.838 0.959 -1.902 1.00 86.44 99 LEU A N 1
ATOM 786 C CA . LEU A 1 99 ? -4.074 1.839 -2.785 1.00 86.44 99 LEU A CA 1
ATOM 787 C C . LEU A 1 99 ? -2.622 1.364 -2.955 1.00 86.44 99 LEU A C 1
ATOM 789 O O . LEU A 1 99 ? -2.094 1.419 -4.062 1.00 86.44 99 LEU A O 1
ATOM 793 N N . VAL A 1 100 ? -1.985 0.865 -1.891 1.00 86.25 100 VAL A N 1
ATOM 794 C CA . VAL A 1 100 ? -0.625 0.308 -1.965 1.00 86.25 100 VAL A CA 1
ATOM 795 C C . VAL A 1 100 ? -0.575 -0.931 -2.860 1.00 86.25 100 VAL A C 1
ATOM 797 O O . VAL A 1 100 ? 0.314 -1.003 -3.703 1.00 86.25 100 VAL A O 1
ATOM 800 N N . VAL A 1 101 ? -1.525 -1.866 -2.741 1.00 87.12 101 VAL A N 1
ATOM 801 C CA . VAL A 1 101 ? -1.575 -3.073 -3.598 1.00 87.12 101 VAL A CA 1
ATOM 802 C C . VAL A 1 101 ? -1.808 -2.704 -5.068 1.00 87.12 101 VAL A C 1
ATOM 804 O O . VAL A 1 101 ? -1.208 -3.293 -5.971 1.00 87.12 101 VAL A O 1
ATOM 807 N N . LEU A 1 102 ? -2.627 -1.680 -5.322 1.00 84.75 102 LEU A N 1
ATOM 808 C CA . LEU A 1 102 ? -2.866 -1.170 -6.670 1.00 84.75 102 LEU A CA 1
ATOM 809 C C . LEU A 1 102 ? -1.606 -0.526 -7.260 1.00 84.75 102 LEU A C 1
ATOM 811 O O . LEU A 1 102 ? -1.226 -0.838 -8.386 1.00 84.75 102 LEU A O 1
ATOM 815 N N . LEU A 1 103 ? -0.910 0.318 -6.493 1.00 84.31 103 LEU A N 1
ATOM 816 C CA . LEU A 1 103 ? 0.370 0.899 -6.912 1.00 84.31 103 LEU A CA 1
ATOM 817 C C . LEU A 1 103 ? 1.446 -0.165 -7.134 1.00 84.31 103 LEU A C 1
ATOM 819 O O . LEU A 1 103 ? 2.283 -0.010 -8.021 1.00 84.31 103 LEU A O 1
ATOM 823 N N . ASP A 1 104 ? 1.430 -1.243 -6.352 1.00 83.81 104 ASP A N 1
ATOM 824 C CA . ASP A 1 104 ? 2.361 -2.354 -6.527 1.00 83.81 104 ASP A CA 1
ATOM 825 C C . ASP A 1 104 ? 2.118 -3.085 -7.848 1.00 83.81 104 ASP A C 1
ATOM 827 O O . ASP A 1 104 ? 3.053 -3.337 -8.603 1.00 83.81 104 ASP A O 1
ATOM 831 N N . SER A 1 105 ? 0.849 -3.296 -8.195 1.00 84.25 105 SER A N 1
ATOM 832 C CA . SER A 1 105 ? 0.447 -3.902 -9.468 1.00 84.25 105 SER A CA 1
ATOM 833 C C . SER A 1 105 ? 0.773 -3.017 -10.668 1.00 84.25 105 SER A C 1
ATOM 835 O O . SER A 1 105 ? 1.265 -3.510 -11.683 1.00 84.25 105 SER A O 1
ATOM 837 N N . VAL A 1 106 ? 0.570 -1.700 -10.544 1.00 83.56 106 VAL A N 1
ATOM 838 C CA . VAL A 1 106 ? 1.002 -0.726 -11.558 1.00 83.56 106 VAL A CA 1
ATOM 839 C C . VAL A 1 106 ? 2.521 -0.762 -11.721 1.00 83.56 106 VAL A C 1
ATOM 841 O O . VAL A 1 106 ? 2.998 -0.827 -12.848 1.00 83.56 106 VAL A O 1
ATOM 844 N N . SER A 1 107 ? 3.284 -0.766 -10.622 1.00 82.31 107 SER A N 1
ATOM 845 C CA . SER A 1 107 ? 4.753 -0.831 -10.662 1.00 82.31 107 SER A CA 1
ATOM 846 C C . SER A 1 107 ? 5.244 -2.137 -11.290 1.00 82.31 107 SER A C 1
ATOM 848 O O . SER A 1 107 ? 6.153 -2.108 -12.115 1.00 82.31 107 SER A O 1
ATOM 850 N N . ALA A 1 108 ? 4.615 -3.273 -10.972 1.00 81.94 108 ALA A N 1
ATOM 851 C CA . ALA A 1 108 ? 4.954 -4.574 -11.542 1.00 81.94 108 ALA A CA 1
ATOM 852 C C . ALA A 1 108 ? 4.730 -4.614 -13.060 1.00 81.94 108 ALA A C 1
ATOM 854 O O . ALA A 1 108 ? 5.645 -4.964 -13.803 1.00 81.94 108 ALA A O 1
ATOM 855 N N . ILE A 1 109 ? 3.554 -4.185 -13.528 1.00 82.50 109 ILE A N 1
ATOM 856 C CA . ILE A 1 109 ? 3.229 -4.150 -14.961 1.00 82.50 109 ILE A CA 1
ATOM 857 C C . ILE A 1 109 ? 4.107 -3.133 -15.689 1.00 82.50 109 ILE A C 1
ATOM 859 O O . ILE A 1 109 ? 4.629 -3.425 -16.763 1.00 82.50 109 ILE A O 1
ATOM 863 N N . ALA A 1 110 ? 4.313 -1.953 -15.104 1.00 76.50 110 ALA A N 1
ATOM 864 C CA . ALA A 1 110 ? 5.174 -0.936 -15.689 1.00 76.50 110 ALA A CA 1
ATOM 865 C C . ALA A 1 110 ? 6.628 -1.422 -15.772 1.00 76.50 110 ALA A C 1
ATOM 867 O O . ALA A 1 110 ? 7.247 -1.249 -16.811 1.00 76.50 110 ALA A O 1
ATOM 868 N N . ARG A 1 111 ? 7.164 -2.096 -14.745 1.00 76.00 111 ARG A N 1
ATOM 869 C CA . ARG A 1 111 ? 8.496 -2.727 -14.792 1.00 76.00 111 ARG A CA 1
ATOM 870 C C . ARG A 1 111 ? 8.565 -3.800 -15.874 1.00 76.00 111 ARG A C 1
ATOM 872 O O . ARG A 1 111 ? 9.520 -3.802 -16.642 1.00 76.00 111 ARG A O 1
ATOM 879 N N . GLU A 1 112 ? 7.570 -4.681 -15.961 1.00 78.31 112 GLU A N 1
ATOM 880 C CA . GLU A 1 112 ? 7.525 -5.733 -16.984 1.00 78.31 112 GLU A CA 1
ATOM 881 C C . GLU A 1 112 ? 7.572 -5.141 -18.402 1.00 78.31 112 GLU A C 1
ATOM 883 O O . GLU A 1 112 ? 8.396 -5.527 -19.225 1.00 78.31 112 GLU A O 1
ATOM 888 N N . GLN A 1 113 ? 6.718 -4.163 -18.687 1.00 77.25 113 GLN A N 1
ATOM 889 C CA . GLN A 1 113 ? 6.567 -3.620 -20.036 1.00 77.25 113 GLN A CA 1
ATOM 890 C C . GLN A 1 113 ? 7.688 -2.621 -20.386 1.00 77.25 113 GLN A C 1
ATOM 892 O O . GLN A 1 113 ? 8.232 -2.656 -21.487 1.00 77.25 113 GLN A O 1
ATOM 897 N N . TYR A 1 114 ? 8.096 -1.774 -19.438 1.00 71.81 114 TYR A N 1
ATOM 898 C CA . TYR A 1 114 ? 9.108 -0.737 -19.666 1.00 71.81 114 TYR A CA 1
ATOM 899 C C . TYR A 1 114 ? 10.538 -1.287 -19.634 1.00 71.81 114 TYR A C 1
ATOM 901 O O . TYR A 1 114 ? 11.340 -0.941 -20.492 1.00 71.81 114 TYR A O 1
ATOM 909 N N . ILE A 1 115 ? 10.874 -2.152 -18.667 1.00 71.25 115 ILE A N 1
ATOM 910 C CA . ILE A 1 115 ? 12.248 -2.662 -18.506 1.00 71.25 115 ILE A CA 1
ATOM 911 C C . ILE A 1 115 ? 12.478 -3.902 -19.370 1.00 71.25 115 ILE A C 1
ATOM 913 O O . ILE A 1 115 ? 13.509 -4.001 -20.027 1.00 71.25 115 ILE A O 1
ATOM 917 N N . TYR A 1 116 ? 11.548 -4.863 -19.372 1.00 69.94 116 TYR A N 1
ATOM 918 C CA . TYR A 1 116 ? 11.785 -6.137 -20.063 1.00 69.94 116 TYR A CA 1
ATOM 919 C C . TYR A 1 116 ? 11.357 -6.113 -21.529 1.00 69.94 116 TYR A C 1
ATOM 921 O O . TYR A 1 116 ? 11.984 -6.782 -22.346 1.00 69.94 116 TYR A O 1
ATOM 929 N N . LYS A 1 117 ? 10.318 -5.344 -21.878 1.00 73.94 117 LYS A N 1
ATOM 930 C CA . LYS A 1 117 ? 9.841 -5.222 -23.268 1.00 73.94 117 LYS A CA 1
ATOM 931 C C . LYS A 1 117 ? 10.311 -3.945 -23.971 1.00 73.94 117 LYS A C 1
ATOM 933 O O . LYS A 1 117 ? 10.064 -3.811 -25.164 1.00 73.94 117 LYS A O 1
ATOM 938 N N . ASN A 1 118 ? 11.036 -3.060 -23.274 1.00 73.12 118 ASN A N 1
ATOM 939 C CA . ASN A 1 118 ? 11.549 -1.782 -23.793 1.00 73.12 118 ASN A CA 1
ATOM 940 C C . ASN A 1 118 ? 10.471 -0.906 -24.465 1.00 73.12 118 ASN A C 1
ATOM 942 O O . ASN A 1 118 ? 10.770 -0.139 -25.379 1.00 73.12 118 ASN A O 1
ATOM 946 N N . GLU A 1 119 ? 9.213 -1.015 -24.033 1.00 75.06 119 GLU A N 1
ATOM 947 C CA . GLU A 1 119 ? 8.127 -0.195 -24.574 1.00 75.06 119 GLU A CA 1
ATOM 948 C C . GLU A 1 119 ? 8.091 1.168 -23.876 1.00 75.06 119 GLU A C 1
ATOM 950 O O . GLU A 1 119 ? 8.187 1.213 -22.650 1.00 75.06 119 GLU A O 1
ATOM 955 N N . PRO A 1 120 ? 7.911 2.293 -24.590 1.00 73.06 120 PRO A N 1
ATOM 956 C CA . PRO A 1 120 ? 7.822 3.600 -23.951 1.00 73.06 120 PRO A CA 1
ATOM 957 C C . PRO A 1 120 ? 6.560 3.713 -23.080 1.00 73.06 120 PRO A C 1
ATOM 959 O O . PRO A 1 120 ? 5.469 3.282 -23.456 1.00 73.06 120 PRO A O 1
ATOM 962 N N . LEU A 1 121 ? 6.685 4.365 -21.915 1.00 67.56 121 LEU A N 1
ATOM 963 C CA . LEU A 1 121 ? 5.590 4.540 -20.943 1.00 67.56 121 LEU A CA 1
ATOM 964 C C . LEU A 1 121 ? 4.315 5.137 -21.566 1.00 67.56 121 LEU A C 1
ATOM 966 O O . LEU A 1 121 ? 3.212 4.740 -21.194 1.00 67.56 121 LEU A O 1
ATOM 970 N N . SER A 1 122 ? 4.450 6.046 -22.537 1.00 71.69 122 SER A N 1
ATOM 971 C CA . SER A 1 122 ? 3.319 6.649 -23.256 1.00 71.69 122 SER A CA 1
ATOM 972 C C . SER A 1 122 ? 2.480 5.628 -24.027 1.00 71.69 122 SER A C 1
ATOM 974 O O . SER A 1 122 ? 1.263 5.776 -24.109 1.00 71.69 122 SER A O 1
ATOM 976 N N . GLU A 1 123 ? 3.101 4.581 -24.564 1.00 73.06 123 GLU A N 1
ATOM 977 C CA . GLU A 1 123 ? 2.408 3.525 -25.306 1.00 73.06 123 GLU A CA 1
ATOM 978 C C . GLU A 1 123 ? 1.778 2.500 -24.362 1.00 73.06 123 GLU A C 1
ATOM 980 O O . GLU A 1 123 ? 0.656 2.052 -24.602 1.00 73.06 123 GLU A O 1
ATOM 985 N N . ILE A 1 124 ? 2.436 2.204 -23.236 1.00 72.00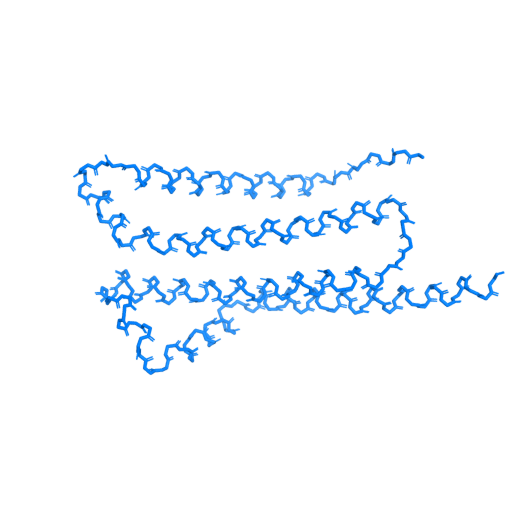 124 ILE A N 1
ATOM 986 C CA . ILE A 1 124 ? 1.933 1.272 -22.216 1.00 72.00 124 ILE A CA 1
ATOM 987 C C . ILE A 1 124 ? 0.588 1.752 -21.652 1.00 72.00 124 ILE A C 1
ATOM 989 O O . ILE A 1 124 ? -0.372 0.982 -21.601 1.00 72.00 124 ILE A O 1
ATOM 993 N N . PHE A 1 125 ? 0.489 3.028 -21.261 1.00 70.06 125 PHE A N 1
ATOM 994 C CA . PHE A 1 125 ? -0.746 3.582 -20.687 1.00 70.06 125 PHE A CA 1
ATOM 995 C C . PHE A 1 125 ? -1.841 3.866 -21.722 1.00 70.06 125 PHE A C 1
ATOM 997 O O . PHE A 1 125 ? -2.999 4.037 -21.346 1.00 70.06 125 PHE A O 1
ATOM 1004 N N . SER A 1 126 ? -1.499 3.874 -23.011 1.00 75.12 126 SER A N 1
ATOM 1005 C CA . SER A 1 126 ? -2.454 4.082 -24.106 1.00 75.12 126 SER A CA 1
ATOM 1006 C C . SER A 1 126 ? -3.059 2.773 -24.627 1.00 75.12 126 SER A C 1
ATOM 1008 O O . SER A 1 126 ? -3.985 2.805 -25.439 1.00 75.12 126 SER A O 1
ATOM 1010 N N . ARG A 1 127 ? -2.568 1.606 -24.175 1.00 76.44 127 ARG A N 1
ATOM 1011 C CA . ARG A 1 127 ? -3.067 0.304 -24.634 1.00 76.44 127 ARG A CA 1
ATOM 1012 C C . ARG A 1 127 ? -4.471 -0.004 -24.099 1.00 76.44 127 ARG A C 1
ATOM 1014 O O . ARG A 1 127 ? -4.692 0.035 -22.882 1.00 76.44 127 ARG A O 1
ATOM 1021 N N . PRO A 1 128 ? -5.404 -0.432 -24.970 1.00 71.56 128 PRO A N 1
ATOM 1022 C CA . PRO A 1 128 ? -6.663 -1.002 -24.517 1.00 71.56 128 PRO A CA 1
ATOM 1023 C C . PRO A 1 128 ? -6.381 -2.237 -23.649 1.00 71.56 128 PRO A C 1
ATOM 1025 O O . PRO A 1 128 ? -5.614 -3.115 -24.036 1.00 71.56 128 PRO A O 1
ATOM 1028 N N . GLY A 1 129 ? -6.984 -2.301 -22.461 1.00 78.25 129 GLY A N 1
ATOM 1029 C CA . GLY A 1 129 ? -6.842 -3.438 -21.542 1.00 78.25 129 GLY A CA 1
ATOM 1030 C C . GLY A 1 129 ? -5.746 -3.306 -20.480 1.00 78.25 129 GLY A C 1
ATOM 1031 O O . GLY A 1 129 ? -5.705 -4.135 -19.573 1.00 78.25 129 GLY A O 1
ATOM 1032 N N . ILE A 1 130 ? -4.917 -2.250 -20.498 1.00 80.06 130 ILE A N 1
ATOM 1033 C CA . ILE A 1 130 ? -3.903 -2.040 -19.446 1.00 80.06 130 ILE A CA 1
ATOM 1034 C C . ILE A 1 130 ? -4.543 -1.924 -18.053 1.00 80.06 130 ILE A C 1
ATOM 1036 O O . ILE A 1 130 ? -4.057 -2.516 -17.093 1.00 80.06 130 ILE A O 1
ATOM 1040 N N . PHE A 1 131 ? -5.696 -1.256 -1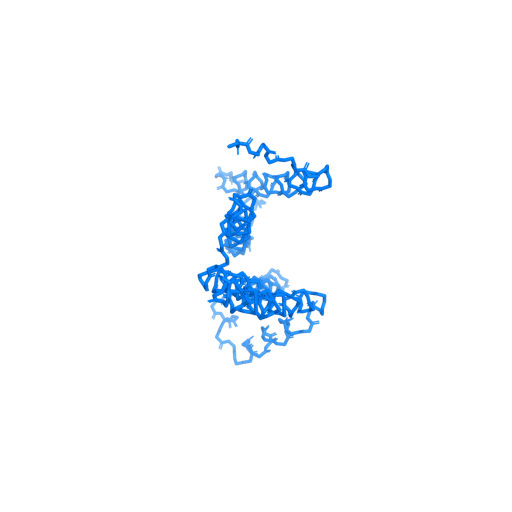7.954 1.00 79.50 131 PHE A N 1
ATOM 1041 C CA . PHE A 1 131 ? -6.468 -1.152 -16.714 1.00 79.50 131 PHE A CA 1
ATOM 1042 C C . PHE A 1 131 ? -6.991 -2.510 -16.241 1.00 79.50 131 PHE A C 1
ATOM 1044 O O . PHE A 1 131 ? -6.902 -2.820 -15.056 1.00 79.50 131 PHE A O 1
ATOM 1051 N N . THR A 1 132 ? -7.481 -3.345 -17.158 1.00 83.62 132 THR A N 1
ATOM 1052 C CA . THR A 1 132 ? -7.943 -4.704 -16.846 1.00 83.62 132 THR A CA 1
ATOM 1053 C C . THR A 1 132 ? -6.794 -5.568 -16.336 1.00 83.62 132 THR A C 1
ATOM 1055 O O . THR A 1 132 ? -6.964 -6.297 -15.360 1.00 83.62 132 THR A O 1
ATOM 1058 N N . ASN A 1 133 ? -5.607 -5.437 -16.934 1.00 82.56 133 ASN A N 1
ATOM 1059 C CA . ASN A 1 133 ? -4.403 -6.131 -16.485 1.00 82.56 133 ASN A CA 1
ATOM 1060 C C . ASN A 1 133 ? -3.967 -5.651 -15.096 1.00 82.56 133 ASN A C 1
ATOM 1062 O O . ASN A 1 133 ? -3.684 -6.480 -14.238 1.00 82.56 133 ASN A O 1
ATOM 1066 N N . ILE A 1 134 ? -3.988 -4.338 -14.834 1.00 83.62 134 ILE A N 1
ATOM 1067 C CA . ILE A 1 134 ? -3.685 -3.770 -13.510 1.00 83.62 134 ILE A CA 1
ATOM 1068 C C . ILE A 1 134 ? -4.661 -4.290 -12.458 1.00 83.62 134 ILE A C 1
ATOM 1070 O O . ILE A 1 134 ? -4.226 -4.728 -11.396 1.00 83.62 134 ILE A O 1
ATOM 1074 N N . ILE A 1 135 ? -5.964 -4.283 -12.738 1.00 83.25 135 ILE A N 1
ATOM 1075 C CA . ILE A 1 135 ? -6.980 -4.774 -11.801 1.00 83.25 135 ILE A CA 1
ATOM 1076 C C . ILE A 1 135 ? -6.800 -6.273 -11.558 1.00 83.25 135 ILE A C 1
ATOM 1078 O O . ILE A 1 135 ? -6.792 -6.701 -10.407 1.00 83.25 135 ILE A O 1
ATOM 1082 N N . SER A 1 136 ? -6.591 -7.062 -12.613 1.00 84.31 136 SER A N 1
ATOM 1083 C CA . SER A 1 136 ? -6.373 -8.508 -12.497 1.00 84.31 136 SER A CA 1
ATOM 1084 C C . SER A 1 136 ? -5.128 -8.805 -11.665 1.00 84.31 136 SER A C 1
ATOM 1086 O O . SER A 1 136 ? -5.192 -9.576 -10.711 1.00 84.31 136 SER A O 1
ATOM 1088 N N . GLN A 1 137 ? -4.020 -8.120 -11.945 1.00 85.19 137 GLN A N 1
ATOM 1089 C CA . GLN A 1 137 ? -2.803 -8.235 -11.152 1.00 85.19 137 GLN A CA 1
ATOM 1090 C C . GLN A 1 137 ? -3.057 -7.823 -9.698 1.00 85.19 137 GLN A C 1
ATOM 1092 O O . GLN A 1 137 ? -2.663 -8.543 -8.789 1.00 85.19 137 GLN A O 1
ATOM 1097 N N . THR A 1 138 ? -3.789 -6.736 -9.454 1.00 83.56 138 THR A N 1
ATOM 1098 C CA . THR A 1 138 ? -4.118 -6.275 -8.094 1.00 83.56 138 THR A CA 1
ATOM 1099 C C . THR A 1 138 ? -4.908 -7.328 -7.329 1.00 83.56 138 THR A C 1
ATOM 1101 O O . THR A 1 138 ? -4.592 -7.607 -6.177 1.00 83.56 138 THR A O 1
ATOM 1104 N N . VAL A 1 139 ? -5.909 -7.944 -7.956 1.00 82.88 139 VAL A N 1
ATOM 1105 C CA . VAL A 1 139 ? -6.787 -8.931 -7.314 1.00 82.88 139 VAL A CA 1
ATOM 1106 C C . VAL A 1 139 ? -6.070 -10.263 -7.080 1.00 82.88 139 VAL A C 1
ATOM 1108 O O . VAL A 1 139 ? -6.202 -10.843 -6.004 1.00 82.88 139 VAL A O 1
ATOM 1111 N N . PHE A 1 140 ? -5.284 -10.739 -8.047 1.00 82.19 140 PHE A N 1
ATOM 1112 C CA . PHE A 1 140 ? -4.748 -12.103 -8.024 1.00 82.19 140 PHE A CA 1
ATOM 1113 C C . PHE A 1 140 ? -3.299 -12.221 -7.540 1.00 82.19 140 PHE A C 1
ATOM 1115 O O . PHE A 1 140 ? -2.898 -13.303 -7.119 1.00 82.19 140 PHE A O 1
ATOM 1122 N N . SER A 1 141 ? -2.507 -11.144 -7.551 1.00 75.31 141 SER A N 1
ATOM 1123 C CA . SER A 1 141 ? -1.077 -11.229 -7.209 1.00 75.31 141 SER A CA 1
ATOM 1124 C C . SER A 1 141 ? -0.797 -11.435 -5.720 1.00 75.31 141 SER A C 1
ATOM 1126 O O . SER A 1 141 ? 0.270 -11.939 -5.374 1.00 75.31 141 SER A O 1
ATOM 1128 N N . SER A 1 142 ? -1.721 -11.064 -4.823 1.00 76.38 142 SER A N 1
ATOM 1129 C CA . SER A 1 142 ? -1.471 -11.156 -3.379 1.00 76.38 142 SER A CA 1
ATOM 1130 C C . SER A 1 142 ? -2.724 -11.479 -2.552 1.00 76.38 142 SER A C 1
ATOM 1132 O O . SER A 1 142 ? -3.291 -10.601 -1.892 1.00 76.38 142 SER A O 1
ATOM 1134 N N . PRO A 1 143 ? -3.149 -12.760 -2.514 1.00 80.44 143 PRO A N 1
ATOM 1135 C CA . PRO A 1 143 ? -4.271 -13.209 -1.684 1.00 80.44 143 PRO A CA 1
ATOM 1136 C C . PRO A 1 143 ? -4.090 -12.877 -0.195 1.00 80.44 143 PRO A C 1
ATOM 1138 O O . PRO A 1 143 ? -5.046 -12.527 0.496 1.00 80.44 143 PRO A O 1
ATOM 1141 N N . VAL A 1 144 ? -2.847 -12.929 0.297 1.00 79.56 144 VAL A N 1
ATOM 1142 C CA . VAL A 1 144 ? -2.505 -12.598 1.688 1.00 79.56 144 VAL A CA 1
ATOM 1143 C C . VAL A 1 144 ? -2.733 -11.113 1.978 1.00 79.56 144 VAL A C 1
ATOM 1145 O O . VAL A 1 144 ? -3.286 -10.777 3.024 1.00 79.56 144 VAL A O 1
ATOM 1148 N N . ALA A 1 145 ? -2.358 -10.215 1.060 1.00 79.50 145 ALA A N 1
ATOM 1149 C CA . ALA A 1 145 ? -2.596 -8.785 1.243 1.00 79.50 145 ALA A CA 1
ATOM 1150 C C . ALA A 1 145 ? -4.097 -8.476 1.304 1.00 79.50 145 ALA A C 1
ATOM 1152 O O . ALA A 1 145 ? -4.530 -7.743 2.191 1.00 79.50 145 ALA A O 1
ATOM 1153 N N . TRP A 1 146 ? -4.902 -9.090 0.434 1.00 83.25 146 TRP A N 1
ATOM 1154 C CA . TRP A 1 146 ? -6.360 -8.946 0.469 1.00 83.25 146 TRP A CA 1
ATOM 1155 C C . TRP A 1 146 ? -6.974 -9.465 1.761 1.00 83.25 146 TRP A C 1
ATOM 1157 O O . TRP A 1 146 ? -7.794 -8.774 2.364 1.00 83.25 146 TRP A O 1
ATOM 1167 N N . PHE A 1 147 ? -6.528 -10.626 2.240 1.00 82.62 147 PHE A N 1
ATOM 1168 C CA . PHE A 1 147 ? -6.954 -11.146 3.534 1.00 82.62 147 PHE A CA 1
ATOM 1169 C C . PHE A 1 147 ? -6.652 -10.161 4.675 1.00 82.62 147 PHE A C 1
ATOM 1171 O O . PHE A 1 147 ? -7.526 -9.885 5.498 1.00 82.62 147 PHE A O 1
ATOM 1178 N N . LEU A 1 148 ? -5.452 -9.571 4.702 1.00 84.88 148 LEU A N 1
ATOM 1179 C CA . LEU A 1 148 ? -5.072 -8.572 5.707 1.00 84.88 148 LEU A CA 1
ATOM 1180 C C . LEU A 1 148 ? -5.905 -7.289 5.593 1.00 84.88 148 LEU A C 1
ATOM 1182 O O . LEU A 1 148 ? -6.338 -6.749 6.610 1.00 84.88 148 LEU A O 1
ATOM 1186 N N . ILE A 1 149 ? -6.180 -6.822 4.374 1.00 87.56 149 ILE A N 1
ATOM 1187 C CA . ILE A 1 149 ? -7.056 -5.672 4.123 1.00 87.56 149 ILE A CA 1
ATOM 1188 C C . ILE A 1 149 ? -8.461 -5.946 4.672 1.00 87.56 149 ILE A C 1
ATOM 1190 O O . ILE A 1 149 ? -8.996 -5.129 5.424 1.00 87.56 149 ILE A O 1
ATOM 1194 N N . CYS A 1 150 ? -9.041 -7.108 4.363 1.00 86.31 150 CYS A N 1
ATOM 1195 C CA . CYS A 1 150 ? -10.336 -7.523 4.897 1.00 86.31 150 CYS A CA 1
ATOM 1196 C C . CYS A 1 150 ? -10.320 -7.590 6.430 1.00 86.31 150 CYS A C 1
ATOM 1198 O O . CYS A 1 150 ? -11.248 -7.093 7.067 1.00 86.31 150 CYS A O 1
ATOM 1200 N N . CYS A 1 151 ? -9.248 -8.118 7.031 1.00 86.69 151 CYS A N 1
ATOM 1201 C CA . CYS A 1 151 ? -9.071 -8.122 8.483 1.00 86.69 151 CYS A CA 1
ATOM 1202 C C . CYS A 1 151 ? -9.074 -6.705 9.077 1.00 86.69 151 CYS A C 1
ATOM 1204 O O . CYS A 1 151 ? -9.678 -6.499 10.127 1.00 86.69 151 CYS A O 1
ATOM 1206 N N . ILE A 1 152 ? -8.448 -5.718 8.423 1.00 86.94 152 ILE A N 1
ATOM 1207 C CA . ILE A 1 152 ? -8.455 -4.317 8.885 1.00 86.94 152 ILE A CA 1
ATOM 1208 C C . ILE A 1 152 ? -9.882 -3.755 8.898 1.00 86.94 152 ILE A C 1
ATOM 1210 O O . ILE A 1 152 ? -10.277 -3.115 9.874 1.00 86.94 152 ILE A O 1
ATOM 1214 N N . PHE A 1 153 ? -10.663 -4.001 7.842 1.00 84.88 153 PHE A N 1
ATOM 1215 C CA . PHE A 1 153 ? -12.059 -3.558 7.782 1.00 84.88 153 PHE A CA 1
ATOM 1216 C C . PHE A 1 153 ? -12.923 -4.245 8.839 1.00 84.88 153 PHE A C 1
ATOM 1218 O O . PHE A 1 153 ? -13.642 -3.563 9.568 1.00 84.88 153 PHE A O 1
ATOM 1225 N N . LEU A 1 154 ? -12.787 -5.564 8.985 1.00 85.50 154 LEU A N 1
ATOM 1226 C CA . LEU A 1 154 ? -13.528 -6.343 9.974 1.00 85.50 154 LEU A CA 1
ATOM 1227 C C . LEU A 1 154 ? -13.186 -5.892 11.399 1.00 85.50 154 LEU A C 1
ATOM 1229 O O . LEU A 1 154 ? -14.084 -5.676 12.209 1.00 85.50 154 LEU A O 1
ATOM 1233 N N . LEU A 1 155 ? -11.905 -5.655 11.697 1.00 84.19 155 LEU A N 1
ATOM 1234 C CA . LEU A 1 155 ? -11.476 -5.084 12.975 1.00 84.19 155 LEU A CA 1
ATOM 1235 C C . LEU A 1 155 ? -12.089 -3.703 13.221 1.00 84.19 155 LEU A C 1
ATOM 1237 O O . LEU A 1 155 ? -12.489 -3.418 14.347 1.00 84.19 155 LEU A O 1
ATOM 1241 N N . ALA A 1 156 ? -12.183 -2.849 12.199 1.00 85.12 156 ALA A N 1
ATOM 1242 C CA . ALA A 1 156 ? -12.818 -1.541 12.338 1.00 85.12 156 ALA A CA 1
ATOM 1243 C C . ALA A 1 156 ? -14.292 -1.671 12.752 1.00 85.12 156 ALA A C 1
ATOM 1245 O O . ALA A 1 156 ? -14.722 -0.989 13.682 1.00 85.12 156 ALA A O 1
ATOM 1246 N N . ASP A 1 157 ? -15.040 -2.555 12.088 1.00 83.69 157 ASP A N 1
ATOM 1247 C CA . ASP A 1 157 ? -16.465 -2.765 12.351 1.00 83.69 157 ASP A CA 1
ATOM 1248 C C . ASP A 1 157 ? -16.692 -3.442 13.721 1.00 83.69 157 ASP A C 1
ATOM 1250 O O . ASP A 1 157 ? -17.533 -2.990 14.500 1.00 83.69 157 ASP A O 1
ATOM 1254 N N . VAL A 1 158 ? -15.878 -4.440 14.092 1.00 82.94 158 VAL A N 1
ATOM 1255 C CA . VAL A 1 158 ? -15.937 -5.084 15.421 1.00 82.94 158 VAL A CA 1
ATOM 1256 C C . VAL A 1 158 ? -15.631 -4.088 16.540 1.00 82.94 158 VAL A C 1
ATOM 1258 O O . VAL A 1 158 ? -16.337 -4.052 17.548 1.00 82.94 158 VAL A O 1
ATOM 1261 N N . LEU A 1 159 ? -14.603 -3.252 16.376 1.00 81.69 159 LEU A N 1
ATOM 1262 C CA . LEU A 1 159 ? -14.255 -2.238 17.373 1.00 81.69 159 LEU A CA 1
ATOM 1263 C C . LEU A 1 159 ? -15.331 -1.156 17.492 1.00 81.69 159 LEU A C 1
ATOM 1265 O O . LEU A 1 159 ? -15.589 -0.677 18.597 1.00 81.69 159 LEU A O 1
ATOM 1269 N N . GLN A 1 160 ? -15.978 -0.786 16.383 1.00 82.81 160 GLN A N 1
ATOM 1270 C CA . GLN A 1 160 ? -17.116 0.124 16.421 1.00 82.81 160 GLN A CA 1
ATOM 1271 C C . GLN A 1 160 ? -18.267 -0.479 17.225 1.00 82.81 160 GLN A C 1
ATOM 1273 O O . GLN A 1 160 ? -18.752 0.182 18.140 1.00 82.81 160 GLN A O 1
ATOM 1278 N N . TYR A 1 161 ? -18.650 -1.722 16.924 1.00 81.75 161 TYR A N 1
ATOM 1279 C CA . TYR A 1 161 ? -19.737 -2.420 17.607 1.00 81.75 161 TYR A CA 1
ATOM 1280 C C . TYR A 1 161 ? -19.462 -2.592 19.109 1.00 81.75 161 TYR A C 1
ATOM 1282 O O . TYR A 1 161 ? -20.295 -2.265 19.951 1.00 81.75 161 TYR A O 1
ATOM 1290 N N . ALA A 1 162 ? -18.254 -3.025 19.477 1.00 79.44 162 ALA A N 1
ATOM 1291 C CA . ALA A 1 162 ? -17.861 -3.143 20.880 1.00 79.44 162 ALA A CA 1
ATOM 1292 C C . ALA A 1 162 ? -17.862 -1.781 21.603 1.00 79.44 162 ALA A C 1
ATOM 1294 O O . ALA A 1 162 ? -18.245 -1.683 22.770 1.00 79.44 162 ALA A O 1
ATOM 1295 N N . GLY A 1 163 ? -17.444 -0.718 20.910 1.00 74.19 163 GLY A N 1
ATOM 1296 C CA . GLY A 1 163 ? -17.436 0.641 21.439 1.00 74.19 163 GLY A CA 1
ATOM 1297 C C . GLY A 1 163 ? -18.835 1.222 21.659 1.00 74.19 163 GLY A C 1
ATOM 1298 O O . GLY A 1 163 ? -19.042 1.918 22.652 1.00 74.19 163 GLY A O 1
ATOM 1299 N N . THR A 1 164 ? -19.797 0.934 20.776 1.00 75.75 164 THR A N 1
ATOM 1300 C CA . THR A 1 164 ? -21.190 1.388 20.930 1.00 75.75 164 THR A CA 1
ATOM 1301 C C . THR A 1 164 ? -21.891 0.672 22.078 1.00 75.75 164 THR A C 1
ATOM 1303 O O . THR A 1 164 ? -22.437 1.348 22.943 1.00 75.75 164 THR A O 1
ATOM 1306 N N . VAL A 1 165 ? -21.765 -0.658 22.173 1.00 70.38 165 VAL A N 1
ATOM 1307 C CA . VAL A 1 165 ? -22.354 -1.454 23.270 1.00 70.38 165 VAL A CA 1
ATOM 1308 C C . VAL A 1 165 ? -21.820 -1.008 24.635 1.00 70.38 165 VAL A C 1
ATOM 1310 O O . VAL A 1 165 ? -22.563 -0.892 25.608 1.00 70.38 165 VAL A O 1
ATOM 1313 N N . LYS A 1 166 ? -20.519 -0.703 24.724 1.00 63.28 166 LYS A N 1
ATOM 1314 C CA . LYS A 1 166 ? -19.925 -0.191 25.963 1.00 63.28 166 LYS A CA 1
ATOM 1315 C C . LYS A 1 166 ? -20.468 1.192 26.346 1.00 63.28 166 LYS A C 1
ATOM 1317 O O . LYS A 1 166 ? -20.720 1.432 27.522 1.00 63.28 166 LYS A O 1
ATOM 1322 N N . ASN A 1 167 ? -20.622 2.096 25.379 1.00 61.72 167 ASN A N 1
ATOM 1323 C CA . ASN A 1 167 ? -21.131 3.444 25.638 1.00 61.72 167 ASN A CA 1
ATOM 1324 C C . ASN A 1 167 ? -22.613 3.435 26.043 1.00 61.72 167 ASN A C 1
ATOM 1326 O O . ASN A 1 167 ? -22.994 4.229 26.897 1.00 61.72 167 ASN A O 1
ATOM 1330 N N . GLU A 1 168 ? -23.423 2.536 25.478 1.00 59.81 168 GLU A N 1
ATOM 1331 C CA . GLU A 1 168 ? -24.811 2.331 25.906 1.00 59.81 168 GLU A CA 1
ATOM 1332 C C . GLU A 1 168 ? -24.856 1.856 27.363 1.00 59.81 168 GLU A C 1
ATOM 1334 O O . GLU A 1 168 ? -25.488 2.504 28.192 1.00 59.81 168 GLU A O 1
ATOM 1339 N N . ASN A 1 169 ? -24.082 0.829 27.726 1.00 59.41 169 ASN A N 1
ATOM 1340 C CA . ASN A 1 169 ? -24.038 0.314 29.100 1.00 59.41 169 ASN A CA 1
ATOM 1341 C C . ASN A 1 169 ? -23.487 1.318 30.135 1.00 59.41 169 ASN A C 1
ATOM 1343 O O . ASN A 1 169 ? -23.887 1.264 31.293 1.00 59.41 169 ASN A O 1
ATOM 1347 N N . GLU A 1 170 ? -22.597 2.241 29.747 1.00 52.81 170 GLU A N 1
ATOM 1348 C CA . GLU A 1 170 ? -22.132 3.339 30.617 1.00 52.81 170 GLU A CA 1
ATOM 1349 C C . GLU A 1 170 ? -23.154 4.484 30.757 1.00 52.81 170 GLU A C 1
ATOM 1351 O O . GLU A 1 170 ? -22.992 5.311 31.646 1.00 52.81 170 GLU A O 1
ATOM 1356 N N . SER A 1 171 ? -24.171 4.572 29.891 1.00 52.44 171 SER A N 1
ATOM 1357 C CA . SER A 1 171 ? -25.218 5.609 29.968 1.00 52.44 171 SER A CA 1
ATOM 1358 C C . SER A 1 171 ? -26.415 5.227 30.847 1.00 52.44 171 SER A C 1
ATOM 1360 O O . SER A 1 171 ? -27.208 6.092 31.207 1.00 52.44 171 SER A O 1
ATOM 1362 N N . PHE A 1 172 ? -26.533 3.942 31.197 1.00 44.22 172 PHE A N 1
ATOM 1363 C CA . PHE A 1 172 ? -27.584 3.409 32.070 1.00 44.22 172 PHE A CA 1
ATOM 1364 C C . PHE A 1 172 ? -27.190 3.352 33.560 1.00 44.22 172 PHE A C 1
ATOM 1366 O O . PHE A 1 172 ? -28.027 2.971 34.377 1.00 44.22 172 PHE A O 1
ATOM 1373 N N . ILE A 1 173 ? -25.949 3.711 33.915 1.00 38.66 173 ILE A N 1
ATOM 1374 C CA . ILE A 1 173 ? -25.434 3.785 35.298 1.00 38.66 173 ILE A CA 1
ATOM 1375 C C . ILE A 1 173 ? -25.210 5.251 35.661 1.00 38.66 173 ILE A C 1
ATOM 1377 O O . ILE A 1 173 ? -25.610 5.643 36.778 1.00 38.66 173 ILE A O 1
#

pLDDT: mean 72.1, std 11.61, range [34.81, 88.31]

Sequence (173 aa):
MKTKLKLHPNTILALCVLGVALLVNIVAAIVNSTSSENTAITNYRQTVLPLNILDFVKVGLIFLMAYFIFSIIKKVLRKEKWNPKYYVAIKRIGWLSILVVLLDSVSAIAREQYIYKNEPLSEIFSRPGIFTNIISQTVFSSPVAWFLICCIFLLADVLQYAGTVKNENESFI